Protein AF-A0A0F9E8V4-F1 (afdb_monomer_lite)

Structure (mmCIF, N/CA/C/O backbone):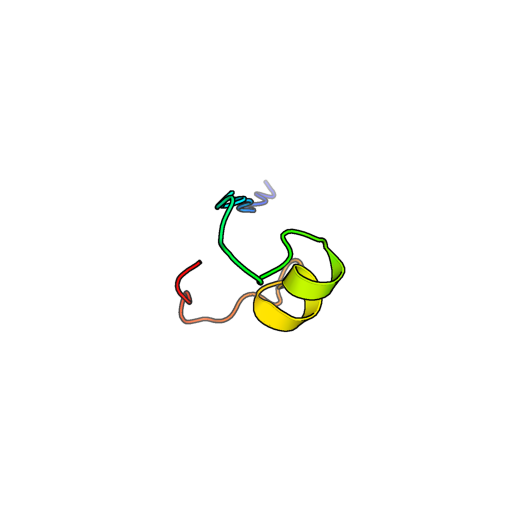
data_AF-A0A0F9E8V4-F1
#
_entry.id   AF-A0A0F9E8V4-F1
#
loop_
_atom_site.group_PDB
_atom_site.id
_atom_site.type_symbol
_atom_site.label_atom_id
_atom_site.label_alt_id
_atom_site.label_comp_id
_atom_site.label_asym_id
_atom_site.label_entity_id
_atom_site.label_seq_id
_atom_site.pdbx_PDB_ins_code
_atom_site.Cartn_x
_atom_site.Cartn_y
_atom_site.Cartn_z
_atom_site.occupancy
_atom_site.B_iso_or_equiv
_atom_site.auth_seq_id
_atom_site.auth_comp_id
_atom_site.auth_asym_id
_atom_site.auth_atom_id
_atom_site.pdbx_PDB_model_num
ATOM 1 N N . MET A 1 1 ? -15.708 3.796 24.379 1.00 74.81 1 MET A N 1
ATOM 2 C CA . MET A 1 1 ? -15.081 4.645 23.341 1.00 74.81 1 MET A CA 1
ATOM 3 C C . MET A 1 1 ? -14.320 3.729 22.390 1.00 74.81 1 MET A C 1
ATOM 5 O O . MET A 1 1 ? -13.680 2.816 22.891 1.00 74.81 1 MET A O 1
ATOM 9 N N . ARG A 1 2 ? -14.454 3.879 21.065 1.00 82.88 2 ARG A N 1
ATOM 10 C CA . ARG A 1 2 ? -13.733 3.059 20.068 1.00 82.88 2 ARG A CA 1
ATOM 11 C C . ARG A 1 2 ? -12.675 3.936 19.397 1.00 82.88 2 ARG A C 1
ATOM 13 O O . ARG A 1 2 ? -13.012 5.040 18.985 1.00 82.88 2 ARG A O 1
ATOM 20 N N . ILE A 1 3 ? -11.431 3.466 19.337 1.00 81.62 3 ILE A N 1
ATOM 21 C CA . ILE A 1 3 ? -10.298 4.170 18.722 1.00 81.62 3 ILE A CA 1
ATOM 22 C C . ILE A 1 3 ? -9.856 3.353 17.510 1.00 81.62 3 ILE A C 1
ATOM 24 O O . ILE A 1 3 ? -9.728 2.135 17.609 1.00 81.62 3 ILE A O 1
ATOM 28 N N . PHE A 1 4 ? -9.638 4.029 16.385 1.00 84.12 4 PHE A N 1
ATOM 29 C CA . PHE A 1 4 ? -9.137 3.436 15.149 1.00 84.12 4 PHE A CA 1
ATOM 30 C C . PHE A 1 4 ? -7.807 4.101 14.800 1.00 84.12 4 PHE A C 1
ATOM 32 O O . PHE A 1 4 ? -7.682 5.319 14.923 1.00 84.12 4 PHE A O 1
ATOM 39 N N . CYS A 1 5 ? -6.824 3.305 14.392 1.00 84.50 5 CYS A N 1
ATOM 40 C CA . CYS A 1 5 ? -5.494 3.767 14.016 1.00 84.50 5 CYS A CA 1
ATOM 41 C C . CYS A 1 5 ? -5.134 3.155 12.661 1.00 84.50 5 CYS A C 1
ATOM 43 O O . CYS A 1 5 ? -5.381 1.969 12.446 1.00 84.50 5 CYS A O 1
ATOM 45 N N . ALA A 1 6 ? -4.590 3.969 11.762 1.00 85.94 6 ALA A N 1
ATOM 46 C CA . ALA A 1 6 ? -4.103 3.553 10.456 1.00 85.94 6 ALA A CA 1
ATOM 47 C C . ALA A 1 6 ? -2.937 4.459 10.040 1.00 85.94 6 ALA A C 1
ATOM 49 O O . ALA A 1 6 ? -2.877 5.623 10.442 1.00 85.94 6 ALA A O 1
ATOM 50 N N . SER A 1 7 ? -2.033 3.928 9.221 1.00 82.62 7 SER A N 1
ATOM 51 C CA . SER A 1 7 ? -0.882 4.637 8.657 1.00 82.62 7 SER A CA 1
ATOM 52 C C . SER A 1 7 ? -0.865 4.463 7.141 1.00 82.62 7 SER A C 1
ATOM 54 O O . SER A 1 7 ? -1.074 3.355 6.652 1.00 82.62 7 SER A O 1
ATOM 56 N N . LEU A 1 8 ? -0.596 5.543 6.405 1.00 83.44 8 LEU A N 1
ATOM 57 C CA . LEU A 1 8 ? -0.416 5.525 4.954 1.00 83.44 8 LEU A CA 1
ATOM 58 C C . LEU A 1 8 ? 0.781 6.404 4.589 1.00 83.44 8 LEU A C 1
ATOM 60 O O . LEU A 1 8 ? 0.864 7.547 5.039 1.00 83.44 8 LEU A O 1
ATOM 64 N N . ALA A 1 9 ? 1.676 5.875 3.760 1.00 82.81 9 ALA A N 1
ATOM 65 C CA . ALA A 1 9 ? 2.815 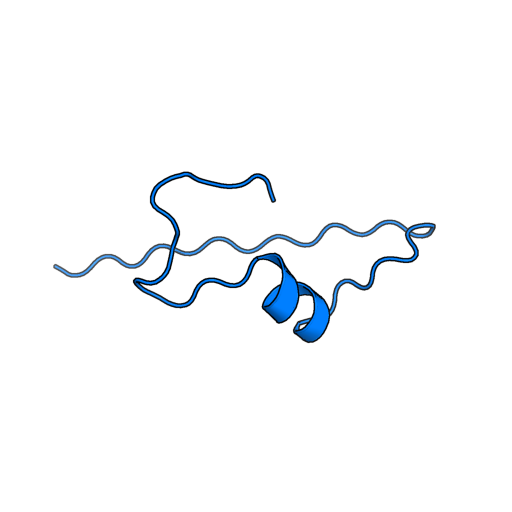6.596 3.215 1.00 82.81 9 ALA A CA 1
ATOM 66 C C . ALA A 1 9 ? 3.034 6.195 1.753 1.00 82.81 9 ALA A C 1
ATOM 68 O O . ALA A 1 9 ? 2.735 5.071 1.356 1.00 82.81 9 ALA A O 1
ATOM 69 N N . THR A 1 10 ? 3.563 7.123 0.961 1.00 84.19 10 THR A N 1
ATOM 70 C CA . THR A 1 10 ? 3.979 6.878 -0.422 1.00 84.19 10 THR A CA 1
ATOM 71 C C . THR A 1 10 ? 5.393 7.402 -0.601 1.00 84.19 10 THR A C 1
ATOM 73 O O . THR A 1 10 ? 5.638 8.586 -0.360 1.00 84.19 10 THR A O 1
ATOM 76 N N . GLU A 1 11 ? 6.306 6.557 -1.064 1.00 83.06 11 GLU A N 1
ATOM 77 C CA . GLU A 1 11 ? 7.626 6.986 -1.517 1.00 83.06 11 GLU A CA 1
ATOM 78 C C . GLU A 1 11 ? 7.593 7.187 -3.036 1.00 83.06 11 GLU A C 1
ATOM 80 O O . GLU A 1 11 ? 7.065 6.353 -3.774 1.00 83.06 11 GLU A O 1
ATOM 85 N N . THR A 1 12 ? 8.110 8.323 -3.513 1.00 86.94 12 THR A N 1
ATOM 86 C CA . THR A 1 12 ? 8.223 8.611 -4.950 1.00 86.94 12 THR A CA 1
ATOM 87 C C . THR A 1 12 ? 9.687 8.720 -5.327 1.00 86.94 12 THR A C 1
ATOM 89 O O . THR A 1 12 ? 10.400 9.604 -4.854 1.00 86.94 12 THR A O 1
ATOM 92 N N . ASN A 1 13 ? 10.117 7.839 -6.221 1.00 88.50 13 ASN A N 1
ATOM 93 C CA . ASN A 1 13 ? 11.471 7.810 -6.743 1.00 88.50 13 ASN A CA 1
ATOM 94 C C . ASN A 1 13 ? 11.408 7.672 -8.266 1.00 88.50 13 ASN A C 1
ATOM 96 O O . ASN A 1 13 ? 10.991 6.639 -8.781 1.00 88.50 13 ASN A O 1
ATOM 100 N N . THR A 1 14 ? 11.847 8.713 -8.978 1.00 92.06 14 THR A N 1
ATOM 101 C CA . THR A 1 14 ? 11.802 8.815 -10.448 1.00 92.06 14 THR A CA 1
ATOM 102 C C . THR A 1 14 ? 12.493 7.657 -11.169 1.00 92.06 14 THR A C 1
ATOM 104 O O . THR A 1 14 ? 12.143 7.349 -12.305 1.00 92.06 14 THR A O 1
ATOM 107 N N . PHE A 1 15 ? 13.475 7.020 -10.531 1.00 93.69 15 PHE A N 1
ATOM 108 C CA . PHE A 1 15 ? 14.245 5.924 -11.116 1.00 93.69 15 PHE A CA 1
ATOM 109 C C . PHE A 1 15 ? 13.857 4.554 -10.553 1.00 93.69 15 PHE A C 1
ATOM 111 O O . PHE A 1 15 ? 14.415 3.544 -10.982 1.00 93.69 15 PHE A O 1
ATOM 118 N N . SER A 1 16 ? 12.929 4.500 -9.594 1.00 90.19 16 SER A N 1
ATOM 119 C CA . SER A 1 16 ? 12.473 3.233 -9.037 1.00 90.19 16 SER A CA 1
ATOM 120 C C . SER A 1 16 ? 11.596 2.498 -10.052 1.00 90.19 16 SER A C 1
ATOM 122 O O . SER A 1 16 ? 10.658 3.090 -10.588 1.00 90.19 16 SER A O 1
ATOM 124 N N . PRO A 1 17 ? 11.856 1.204 -10.312 1.00 87.88 17 PRO A N 1
ATOM 125 C CA . PRO A 1 17 ? 10.967 0.382 -11.124 1.00 87.88 17 PRO A CA 1
ATOM 126 C C . PRO A 1 17 ? 9.718 -0.068 -10.349 1.00 87.88 17 PRO A C 1
ATOM 128 O O . PRO A 1 17 ? 8.807 -0.635 -10.950 1.00 87.88 17 PRO A O 1
ATOM 131 N N . LEU A 1 18 ? 9.692 0.133 -9.025 1.00 85.94 18 LEU A N 1
ATOM 132 C CA . LEU A 1 18 ? 8.576 -0.254 -8.166 1.00 85.94 18 LEU A CA 1
ATOM 133 C C . LEU A 1 18 ? 7.415 0.716 -8.356 1.00 85.94 18 LEU A C 1
ATOM 135 O O . LEU A 1 18 ? 7.608 1.934 -8.349 1.00 85.94 18 LEU A O 1
ATOM 139 N N . ARG A 1 19 ? 6.209 0.172 -8.517 1.00 87.69 19 ARG A N 1
ATOM 140 C CA . ARG A 1 19 ? 5.011 0.985 -8.695 1.00 87.69 19 ARG A CA 1
ATOM 141 C C . ARG A 1 19 ? 4.445 1.355 -7.337 1.00 87.69 19 ARG A C 1
ATOM 143 O O . ARG A 1 19 ? 4.323 0.526 -6.443 1.00 87.69 19 ARG A O 1
ATOM 150 N N . THR A 1 20 ? 4.030 2.606 -7.218 1.00 88.94 20 THR A N 1
ATOM 151 C CA . THR A 1 20 ? 3.315 3.109 -6.043 1.00 88.94 20 THR A CA 1
ATOM 152 C C . THR A 1 20 ? 1.808 3.052 -6.304 1.00 88.94 20 THR A C 1
ATOM 154 O O . THR A 1 20 ? 1.115 4.065 -6.225 1.00 88.94 20 THR A O 1
ATOM 157 N N . ASP A 1 21 ? 1.302 1.884 -6.708 1.00 89.62 21 ASP A N 1
ATOM 158 C CA . ASP A 1 21 ? -0.131 1.646 -6.891 1.00 89.62 21 ASP A CA 1
ATOM 159 C C . ASP A 1 21 ? -0.703 0.764 -5.775 1.00 89.62 21 ASP A C 1
ATOM 161 O O . ASP A 1 21 ? 0.021 0.148 -4.991 1.00 89.62 21 ASP A O 1
ATOM 165 N N . PHE A 1 22 ? -2.032 0.743 -5.669 1.00 89.19 22 PHE A N 1
ATOM 166 C CA . PHE A 1 22 ? -2.697 0.006 -4.601 1.00 89.19 22 PHE A CA 1
ATOM 167 C C . PHE A 1 22 ? -2.529 -1.512 -4.731 1.00 89.19 22 PHE A C 1
ATOM 169 O O . PHE A 1 22 ? -2.493 -2.191 -3.713 1.00 89.19 22 PHE A O 1
ATOM 176 N N . SER A 1 23 ? -2.408 -2.049 -5.948 1.00 91.50 23 SER A N 1
ATOM 177 C CA . SER A 1 23 ? -2.278 -3.497 -6.152 1.00 91.50 23 SER A CA 1
ATOM 178 C C . SER A 1 23 ? -0.928 -3.990 -5.630 1.00 91.50 23 SER A C 1
ATOM 180 O O . SER A 1 23 ? -0.872 -4.998 -4.929 1.00 91.50 23 SER A O 1
ATOM 182 N N . ASP A 1 24 ? 0.150 -3.250 -5.918 1.00 89.38 24 ASP A N 1
ATOM 183 C CA . ASP A 1 24 ? 1.485 -3.533 -5.374 1.00 89.38 24 ASP A CA 1
ATOM 184 C C . ASP A 1 24 ? 1.497 -3.360 -3.834 1.00 89.38 24 ASP A C 1
ATOM 186 O O . ASP A 1 24 ? 2.097 -4.173 -3.126 1.00 89.38 24 ASP A O 1
ATOM 190 N N . PHE A 1 25 ? 0.786 -2.366 -3.279 1.00 88.88 25 PHE A N 1
ATOM 191 C CA . PHE A 1 25 ? 0.633 -2.206 -1.822 1.00 88.88 25 PHE A CA 1
ATOM 192 C C . PHE A 1 25 ? -0.144 -3.362 -1.169 1.00 88.88 25 PHE A C 1
ATOM 194 O O . PHE A 1 25 ? 0.262 -3.865 -0.118 1.00 88.88 25 PHE A O 1
ATOM 201 N N . GLU A 1 26 ? -1.236 -3.811 -1.793 1.00 90.38 26 GLU A N 1
ATOM 202 C CA . GLU A 1 26 ? -2.080 -4.900 -1.293 1.00 90.38 26 GLU A CA 1
ATOM 203 C C . GLU A 1 26 ? -1.296 -6.207 -1.147 1.00 90.38 26 GLU A C 1
ATOM 205 O O . GLU A 1 26 ? -1.421 -6.905 -0.144 1.00 90.38 26 GLU A O 1
ATOM 210 N N . GLN A 1 27 ? -0.443 -6.506 -2.126 1.00 87.31 27 GLN A N 1
ATOM 211 C CA . GLN A 1 27 ? 0.368 -7.722 -2.142 1.00 87.31 27 GLN A CA 1
ATOM 212 C C . GLN A 1 27 ? 1.553 -7.686 -1.171 1.00 87.31 27 GLN A C 1
ATOM 214 O O . GLN A 1 27 ? 2.081 -8.743 -0.827 1.00 87.31 27 GLN A O 1
ATOM 219 N N . SER A 1 28 ? 1.999 -6.496 -0.759 1.00 84.06 28 SER A N 1
ATOM 220 C CA . SER A 1 28 ? 3.235 -6.321 0.010 1.00 84.06 28 SER A CA 1
ATOM 221 C C . SER A 1 28 ? 3.001 -6.023 1.491 1.00 84.06 28 SER A C 1
ATOM 223 O O . SER A 1 28 ? 3.586 -6.695 2.339 1.00 84.06 28 SER A O 1
ATOM 225 N N . PHE A 1 29 ? 2.156 -5.039 1.816 1.00 83.88 29 PHE A N 1
ATOM 226 C CA . PHE A 1 29 ? 2.081 -4.461 3.167 1.00 83.88 29 PHE A CA 1
ATOM 227 C C . PHE A 1 29 ? 0.664 -4.196 3.680 1.00 83.88 29 PHE A C 1
ATOM 229 O O . PHE A 1 29 ? 0.497 -3.794 4.836 1.00 83.88 29 PHE A O 1
ATOM 236 N N . TYR A 1 30 ? -0.371 -4.394 2.864 1.00 88.38 30 TYR A N 1
ATOM 237 C CA . TYR A 1 30 ? -1.731 -4.128 3.309 1.00 88.38 30 TYR A CA 1
ATOM 238 C C . TYR A 1 30 ? -2.190 -5.128 4.374 1.00 88.38 30 TYR A C 1
ATOM 240 O O . TYR A 1 30 ? -2.293 -6.332 4.141 1.00 88.38 30 TYR A O 1
ATOM 248 N N . ALA A 1 31 ? -2.546 -4.595 5.539 1.00 90.12 31 ALA A N 1
ATOM 249 C CA . ALA A 1 31 ? -3.225 -5.325 6.595 1.00 90.12 31 ALA A CA 1
ATOM 250 C C . ALA A 1 31 ? -4.562 -4.629 6.905 1.00 90.12 31 ALA A C 1
A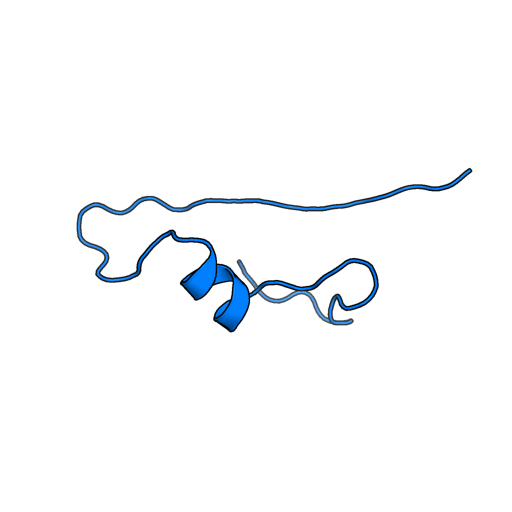TOM 252 O O . ALA A 1 31 ? -4.560 -3.478 7.352 1.00 90.12 31 ALA A O 1
ATOM 253 N N . PRO A 1 32 ? -5.716 -5.286 6.683 1.00 89.25 32 PRO A N 1
ATOM 254 C CA . PRO A 1 32 ? -7.006 -4.708 7.039 1.00 89.25 32 PRO A CA 1
ATOM 255 C C . PRO A 1 32 ? -7.169 -4.569 8.570 1.00 89.25 32 PRO A C 1
ATOM 257 O O . PRO A 1 32 ? -6.405 -5.166 9.340 1.00 89.25 32 PRO A O 1
ATOM 260 N N . PRO A 1 33 ? -8.197 -3.846 9.057 1.00 88.75 33 PRO A N 1
ATOM 261 C CA . PRO A 1 33 ? -8.421 -3.625 10.489 1.00 88.75 33 PRO A CA 1
ATOM 262 C C . PRO A 1 33 ? -8.529 -4.921 11.303 1.00 88.75 33 PRO A C 1
ATOM 264 O O . PRO A 1 33 ? -9.468 -5.691 11.119 1.00 88.75 33 PRO A O 1
ATOM 267 N N . GLY A 1 34 ? -7.588 -5.145 12.224 1.00 88.94 34 GLY A N 1
ATOM 268 C CA . GLY A 1 34 ? -7.524 -6.364 13.045 1.00 88.94 34 GLY A CA 1
ATOM 269 C C . GLY A 1 34 ? -6.662 -7.494 12.467 1.00 88.94 34 GLY A C 1
ATOM 270 O O . GLY A 1 34 ? -6.553 -8.537 13.098 1.00 88.94 34 GLY A O 1
ATOM 271 N N . GLN A 1 35 ? -6.025 -7.281 11.313 1.00 89.69 35 GLN A N 1
ATOM 272 C CA . GLN A 1 35 ? -5.124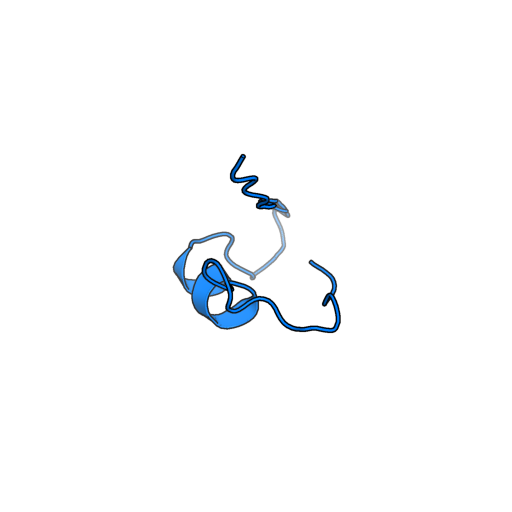 -8.241 10.655 1.00 89.69 35 GLN A CA 1
ATOM 273 C C . GLN A 1 35 ? -3.668 -7.748 10.652 1.00 89.69 35 GLN A C 1
ATOM 275 O O . GLN A 1 35 ? -2.826 -8.310 9.956 1.00 89.69 35 GLN A O 1
ATOM 280 N N . HIS A 1 36 ? -3.356 -6.689 11.408 1.00 87.75 36 HIS A N 1
ATOM 281 C CA . HIS A 1 36 ? -1.975 -6.245 11.564 1.00 87.75 36 HIS A CA 1
ATOM 282 C C . HIS A 1 36 ? -1.150 -7.319 12.285 1.00 87.75 36 HIS A C 1
ATOM 284 O O . HIS A 1 36 ? -1.629 -7.883 13.275 1.00 87.75 36 HIS A O 1
ATOM 290 N N . PRO A 1 37 ? 0.079 -7.594 11.819 1.00 86.62 37 PRO A N 1
ATOM 291 C CA . PRO A 1 37 ? 0.968 -8.524 12.494 1.00 86.62 37 PRO A CA 1
ATOM 292 C C . PRO A 1 37 ? 1.364 -7.985 13.874 1.00 86.62 37 PRO A C 1
ATOM 294 O O . PRO A 1 37 ? 1.434 -6.777 14.092 1.00 8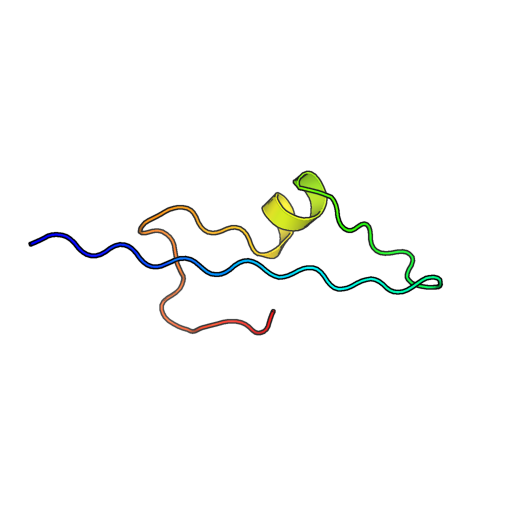6.62 37 PRO A O 1
ATOM 297 N N . GLU A 1 38 ? 1.655 -8.895 14.805 1.00 88.00 38 GLU A N 1
ATOM 298 C CA . GLU A 1 38 ? 2.116 -8.540 16.155 1.00 88.00 38 GLU A CA 1
ATOM 299 C C . GLU A 1 38 ? 3.452 -7.783 16.118 1.00 88.00 38 GLU A C 1
ATOM 301 O O . GLU A 1 38 ? 3.669 -6.844 16.881 1.00 88.00 38 GLU A O 1
ATOM 306 N N . THR A 1 39 ? 4.340 -8.171 15.197 1.00 87.81 39 THR A N 1
ATOM 307 C CA . THR A 1 39 ? 5.601 -7.467 14.955 1.00 87.81 39 THR A CA 1
ATOM 308 C C . THR A 1 39 ? 5.424 -6.453 13.824 1.00 87.81 39 THR A C 1
ATOM 310 O O . THR A 1 39 ? 5.061 -6.857 12.717 1.00 87.81 39 THR A O 1
ATOM 313 N N . PRO A 1 40 ? 5.711 -5.160 14.052 1.00 76.38 40 PRO A N 1
ATOM 314 C CA . PRO A 1 40 ? 5.677 -4.164 12.991 1.00 76.38 40 PRO A CA 1
ATOM 315 C C . PRO A 1 40 ? 6.799 -4.427 11.981 1.00 76.38 40 PRO A C 1
ATOM 317 O O . PRO A 1 40 ? 7.973 -4.512 12.343 1.00 76.38 40 PRO A O 1
ATOM 320 N N . THR A 1 41 ? 6.440 -4.544 10.707 1.00 72.00 41 THR A N 1
ATOM 321 C CA . THR A 1 41 ? 7.393 -4.586 9.594 1.00 72.00 41 THR A CA 1
ATOM 322 C C . THR A 1 41 ? 7.678 -3.167 9.112 1.00 72.00 41 THR A C 1
ATOM 324 O O . THR A 1 41 ? 6.792 -2.311 9.141 1.00 72.00 41 THR A O 1
ATOM 327 N N . LEU A 1 42 ? 8.918 -2.905 8.690 1.00 63.62 42 LEU A N 1
ATOM 328 C CA . L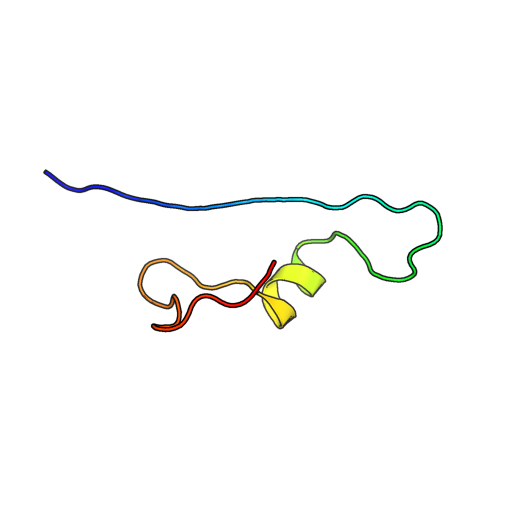EU A 1 42 ? 9.280 -1.624 8.078 1.00 63.62 42 LEU A CA 1
ATOM 329 C C . LEU A 1 42 ? 8.409 -1.370 6.842 1.00 63.62 42 LEU A C 1
ATOM 331 O O . LEU A 1 42 ? 8.171 -2.293 6.065 1.00 63.62 42 LEU A O 1
ATOM 335 N N . CYS A 1 43 ? 7.942 -0.126 6.729 1.00 58.78 43 CYS A N 1
ATOM 336 C CA . CYS A 1 43 ? 7.376 0.438 5.507 1.00 58.78 43 CYS A CA 1
ATOM 337 C C . CYS A 1 43 ? 8.523 0.858 4.589 1.00 58.78 43 CYS A C 1
ATOM 339 O O . CYS A 1 43 ? 9.514 1.396 5.141 1.00 58.78 43 CYS A O 1
#

pLDDT: mean 85.17, std 6.84, range [58.78, 93.69]

Sequence (43 aa):
MRIFCASLATETNTFSPLRTDFSDFEQSFYAPPGQHPETPTLC

Foldseek 3Di:
DDDDDDDDDFDDDPPDPDDRDVVSCVVPPDAPVPRDDPDDDDD

Secondary structure (DSSP, 8-state):
-------------TT--S--SHHHHHHHT---TT---SSPPP-

Radius of gyration: 12.91 Å; chains: 1; bounding box: 29×17×34 Å

InterPro domains:
  IPR015995 Microcystin LR degradation protein MlrC, N-terminal [PF07364] (2-29)

Organism: NCBI:txid412755